Protein AF-A0A821JBT9-F1 (afdb_monomer_lite)

Organism: NCBI:txid392032

pLDDT: mean 71.45, std 16.16, range [34.38, 94.56]

Radius of gyration: 14.29 Å; chains: 1; bounding box: 33×38×35 Å

Secondary structure (DSSP, 8-state):
-----PPPPTT-HHHHHHHHHHHH-HHHHHHHHHHHHTS-HHHHHHHHHHHHHHTT-HHHHHHHHHHHHHHHHHH-TTTT-THHHHHHHHHHHHHHHTT-HHHHHHH-

Foldseek 3Di:
DDPPPPDDDPLPPVVVLLVVQVVPDDVRSVVLVVVVVPDDSLVNLLSSLVVCVVVVVLVVSLVSLVVQVVCCVPVVNCVPPPSQLSSLQSNLSSCVSVVNNVVSVVSD

Sequence (108 aa):
MVEYILKPAQGENYHIIHLTACEIDKSLADNIRIKVANCSPSGRAVLLARYLVELGEYRAARKYLVSLLSEARENGVLANDISLAGVYSCLGLTYARQGFHGDALRAF

InterPro domains:
  IPR011990 Tetratricopeptide-like helical domain superfamily [SSF48452] (47-108)

Structure (mmCIF, N/CA/C/O backbone):
data_AF-A0A821JBT9-F1
#
_entry.id   AF-A0A821JBT9-F1
#
loop_
_atom_site.group_PDB
_atom_site.id
_atom_site.type_symbol
_atom_site.label_atom_id
_atom_site.label_alt_id
_atom_site.label_comp_id
_atom_site.label_asym_id
_atom_site.label_entity_id
_atom_site.label_seq_id
_atom_site.pdbx_PDB_ins_code
_atom_site.Cartn_x
_atom_site.Cartn_y
_atom_site.Cartn_z
_atom_site.occupancy
_atom_site.B_iso_or_equiv
_atom_site.auth_seq_id
_atom_site.auth_comp_id
_atom_site.auth_asym_id
_atom_site.auth_atom_id
_atom_site.pdbx_PDB_model_num
ATOM 1 N N . MET A 1 1 ? 13.719 25.644 17.402 1.00 34.38 1 MET A N 1
ATOM 2 C CA . MET A 1 1 ? 14.589 25.606 16.211 1.00 34.38 1 MET A CA 1
ATOM 3 C C . MET A 1 1 ? 13.840 24.767 15.189 1.00 34.38 1 MET A C 1
ATOM 5 O O . MET A 1 1 ? 13.679 23.579 15.414 1.00 34.38 1 MET A O 1
ATOM 9 N N . VAL A 1 2 ? 13.193 25.407 14.213 1.00 36.00 2 VAL A N 1
ATOM 10 C CA . VAL A 1 2 ? 12.362 24.707 13.221 1.00 36.00 2 VAL A CA 1
ATOM 11 C C . VAL A 1 2 ? 13.327 24.103 12.211 1.00 36.00 2 VAL A C 1
ATOM 13 O O . VAL A 1 2 ? 13.976 24.847 11.478 1.00 36.00 2 VAL A O 1
ATOM 16 N N . GLU A 1 3 ? 13.502 22.782 12.244 1.00 39.53 3 GLU A N 1
ATOM 17 C CA . GLU A 1 3 ? 14.279 22.079 11.226 1.00 39.53 3 GLU A CA 1
ATOM 18 C C . GLU A 1 3 ? 13.630 22.348 9.868 1.00 39.53 3 GLU A C 1
ATOM 20 O O . GLU A 1 3 ? 12.467 22.014 9.636 1.00 39.53 3 GLU A O 1
ATOM 25 N N . TYR A 1 4 ? 14.375 23.008 8.983 1.00 38.12 4 TYR A N 1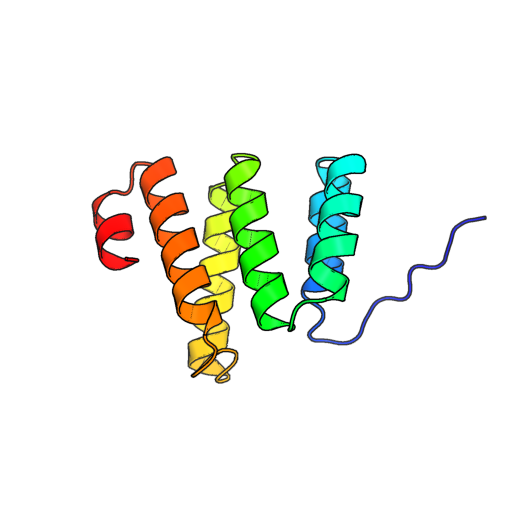
ATOM 26 C CA . TYR A 1 4 ? 14.004 23.145 7.585 1.00 38.12 4 TYR A CA 1
ATOM 27 C C . TYR A 1 4 ? 14.028 21.750 6.969 1.00 38.12 4 TYR A C 1
ATOM 29 O O . TYR A 1 4 ? 15.080 21.243 6.578 1.00 38.12 4 TYR A O 1
ATOM 37 N N . ILE A 1 5 ? 12.862 21.111 6.912 1.00 43.94 5 ILE A N 1
ATOM 38 C CA . ILE A 1 5 ? 12.699 19.857 6.191 1.00 43.94 5 ILE A CA 1
ATOM 39 C C . ILE A 1 5 ? 12.805 20.205 4.707 1.00 43.94 5 ILE A C 1
ATOM 41 O O . ILE A 1 5 ? 11.880 20.753 4.106 1.00 43.94 5 ILE A O 1
ATOM 45 N N . LEU A 1 6 ? 13.987 19.957 4.145 1.00 42.78 6 LEU A N 1
ATOM 46 C CA . LEU A 1 6 ? 14.261 20.088 2.721 1.00 42.78 6 LEU A CA 1
ATOM 47 C C . LEU A 1 6 ? 13.206 19.293 1.944 1.00 42.78 6 LEU A C 1
ATOM 49 O O . LEU A 1 6 ? 13.040 18.093 2.166 1.00 42.78 6 LEU A O 1
ATOM 53 N N . LYS A 1 7 ? 12.485 19.970 1.040 1.00 44.06 7 LYS A N 1
ATOM 54 C CA . LYS A 1 7 ? 11.609 19.299 0.074 1.00 44.06 7 LYS A CA 1
ATOM 55 C C . LYS A 1 7 ? 12.468 18.350 -0.767 1.00 44.06 7 LYS A C 1
ATOM 57 O O . LYS A 1 7 ? 13.417 18.832 -1.390 1.00 44.06 7 LYS A O 1
ATOM 62 N N . PRO A 1 8 ? 12.156 17.049 -0.809 1.00 44.53 8 PRO A N 1
ATOM 63 C CA . PRO A 1 8 ? 12.972 16.121 -1.562 1.00 44.53 8 PRO A CA 1
ATOM 64 C C . PRO A 1 8 ? 12.659 16.130 -3.059 1.00 44.53 8 PRO A C 1
ATOM 66 O O . PRO A 1 8 ? 11.611 16.611 -3.499 1.00 44.53 8 PRO A O 1
ATOM 69 N N . ALA A 1 9 ? 13.599 15.591 -3.836 1.00 47.06 9 ALA A N 1
ATOM 70 C CA . ALA A 1 9 ? 13.530 15.509 -5.289 1.00 47.06 9 ALA A CA 1
ATOM 71 C C . ALA A 1 9 ? 12.369 14.616 -5.777 1.00 47.06 9 ALA A C 1
ATOM 73 O O . ALA A 1 9 ? 11.888 13.727 -5.068 1.00 47.06 9 ALA A O 1
ATOM 74 N N . GLN A 1 10 ? 11.909 14.865 -7.009 1.00 38.78 10 GLN A N 1
ATOM 75 C CA . GLN A 1 10 ? 10.817 14.118 -7.644 1.00 38.78 10 GLN A CA 1
ATOM 76 C C . GLN A 1 10 ? 11.108 12.605 -7.639 1.00 38.78 10 GLN A C 1
ATOM 78 O O . GLN A 1 10 ? 12.119 12.166 -8.179 1.00 38.78 10 GLN A O 1
ATOM 83 N N . GLY A 1 11 ? 10.219 11.825 -7.009 1.00 47.22 11 GLY A N 1
ATOM 84 C CA . GLY A 1 11 ? 10.339 10.367 -6.839 1.00 47.22 11 GLY A CA 1
ATOM 85 C C . GLY A 1 11 ? 10.342 9.887 -5.381 1.00 47.22 11 GLY A C 1
ATOM 86 O O . GLY A 1 11 ? 10.210 8.691 -5.117 1.00 47.22 11 GLY A O 1
ATOM 87 N N . GLU A 1 12 ? 10.438 10.792 -4.404 1.00 47.41 12 GLU A N 1
ATOM 88 C CA . GLU A 1 12 ? 10.457 10.422 -2.987 1.00 47.41 12 GLU A CA 1
ATOM 89 C C . GLU A 1 12 ? 9.059 10.196 -2.394 1.00 47.41 12 GLU A C 1
ATOM 91 O O . GLU A 1 12 ? 8.555 10.968 -1.575 1.00 47.41 12 GLU A O 1
ATOM 96 N N . ASN A 1 13 ? 8.472 9.044 -2.731 1.00 54.19 13 ASN A N 1
ATOM 97 C CA . ASN A 1 13 ? 7.305 8.490 -2.036 1.00 54.19 13 ASN A CA 1
ATOM 98 C C . ASN A 1 13 ? 7.506 8.466 -0.508 1.00 54.19 13 ASN A C 1
ATOM 100 O O . ASN A 1 13 ? 6.558 8.661 0.240 1.00 54.19 13 ASN A O 1
ATOM 104 N N . TYR A 1 14 ? 8.744 8.307 -0.027 1.00 51.78 14 TYR A N 1
ATOM 105 C CA . TYR A 1 14 ? 9.078 8.266 1.400 1.00 51.78 14 TYR A CA 1
ATOM 106 C C . TYR A 1 14 ? 8.692 9.526 2.186 1.00 51.78 14 TYR A C 1
ATOM 108 O O . TYR A 1 14 ? 8.244 9.417 3.325 1.00 51.78 14 TYR A O 1
ATOM 116 N N . HIS A 1 15 ? 8.847 10.713 1.603 1.00 55.19 15 HIS A N 1
ATOM 117 C CA . HIS A 1 15 ? 8.512 11.942 2.315 1.00 55.19 15 HIS A CA 1
ATOM 118 C C . HIS A 1 15 ? 6.999 12.074 2.501 1.00 55.19 15 HIS A C 1
ATOM 120 O O . HIS A 1 15 ? 6.540 12.395 3.592 1.00 55.19 15 HIS A O 1
ATOM 126 N N . ILE A 1 16 ? 6.229 11.719 1.470 1.00 57.72 16 ILE A N 1
ATOM 127 C CA . ILE A 1 16 ? 4.764 11.665 1.537 1.00 57.72 16 ILE A CA 1
ATOM 128 C C . ILE A 1 16 ? 4.330 10.598 2.548 1.00 57.72 16 ILE A C 1
ATOM 130 O O . ILE A 1 16 ? 3.517 10.883 3.417 1.00 57.72 16 ILE A O 1
ATOM 134 N N . ILE A 1 17 ? 4.946 9.411 2.509 1.00 57.78 17 ILE A N 1
ATOM 135 C CA . ILE A 1 17 ? 4.732 8.319 3.474 1.00 57.78 17 ILE A CA 1
ATOM 136 C C . ILE A 1 17 ? 4.939 8.793 4.914 1.00 57.78 17 ILE A C 1
ATOM 138 O O . ILE A 1 17 ? 4.099 8.549 5.777 1.00 57.78 17 ILE A O 1
ATOM 142 N N . HIS A 1 18 ? 6.060 9.467 5.174 1.00 53.94 18 HIS A N 1
ATOM 143 C CA . HIS A 1 18 ? 6.414 9.953 6.500 1.00 53.94 18 HIS A CA 1
ATOM 144 C C . HIS A 1 18 ? 5.470 11.064 6.971 1.00 53.94 18 HIS A C 1
ATOM 146 O O . HIS A 1 18 ? 5.055 11.045 8.124 1.00 53.94 18 HIS A O 1
ATOM 152 N N . LEU A 1 19 ? 5.093 11.997 6.091 1.00 58.09 19 LEU A N 1
ATOM 153 C CA . LEU A 1 19 ? 4.139 13.059 6.415 1.00 58.09 19 LEU A CA 1
ATOM 154 C C . LEU A 1 19 ? 2.744 12.497 6.715 1.00 58.09 19 LEU A C 1
ATOM 156 O O . LEU A 1 19 ? 2.182 12.831 7.752 1.00 58.09 19 LEU A O 1
ATOM 160 N N . THR A 1 20 ? 2.228 11.588 5.883 1.00 58.94 20 THR A N 1
ATOM 161 C CA . THR A 1 20 ? 0.927 10.938 6.114 1.00 58.94 20 THR A CA 1
ATOM 162 C C . THR A 1 20 ? 0.930 10.101 7.394 1.00 58.94 20 THR A C 1
ATOM 164 O O . THR A 1 20 ? -0.046 10.115 8.132 1.00 58.94 20 THR A O 1
ATOM 167 N N . ALA A 1 21 ? 2.027 9.406 7.714 1.00 57.38 21 ALA A N 1
ATOM 168 C CA . ALA A 1 21 ? 2.144 8.690 8.984 1.00 57.38 21 ALA A CA 1
ATOM 169 C C . ALA A 1 21 ? 2.215 9.645 10.188 1.00 57.38 21 ALA A C 1
ATOM 171 O O . ALA A 1 21 ? 1.567 9.399 11.200 1.00 57.38 21 ALA A O 1
ATOM 172 N N . CYS A 1 22 ? 2.952 10.756 10.074 1.00 56.06 22 CYS A N 1
ATOM 173 C CA . CYS A 1 22 ? 3.046 11.787 11.113 1.00 56.06 22 CYS A CA 1
ATOM 174 C C . CYS A 1 22 ? 1.706 12.478 11.404 1.00 56.06 22 CYS A C 1
ATOM 176 O O . CYS A 1 22 ? 1.480 12.881 12.544 1.00 56.06 22 CYS A O 1
ATOM 178 N N . GLU A 1 23 ? 0.834 12.620 10.403 1.00 59.03 23 GLU A N 1
ATOM 179 C CA . GLU A 1 23 ? -0.530 13.141 10.577 1.00 59.03 23 GLU A CA 1
ATOM 180 C C . GLU A 1 23 ? -1.433 12.185 11.373 1.00 59.03 23 GLU A C 1
ATOM 182 O O . GLU A 1 23 ? -2.410 12.635 11.970 1.00 59.03 23 GLU A O 1
ATOM 187 N N . ILE A 1 24 ? -1.098 10.890 11.415 1.00 56.97 24 ILE A N 1
ATOM 188 C CA . ILE A 1 24 ? -1.913 9.848 12.049 1.00 56.97 24 ILE A CA 1
ATOM 189 C C . ILE A 1 24 ? -1.363 9.470 13.436 1.00 56.97 24 ILE A C 1
ATOM 191 O O . ILE A 1 24 ? -2.123 9.467 14.402 1.00 56.97 24 ILE A O 1
ATOM 195 N N . ASP A 1 25 ? -0.057 9.186 13.570 1.00 61.97 25 ASP A N 1
ATOM 196 C CA . ASP A 1 25 ? 0.607 8.869 14.849 1.00 61.97 25 ASP A CA 1
ATOM 197 C C . ASP A 1 25 ? 2.147 9.019 14.753 1.00 61.97 25 ASP A C 1
ATOM 199 O O . ASP A 1 25 ? 2.813 8.407 13.914 1.00 61.97 25 ASP A O 1
ATOM 203 N N . LYS A 1 26 ? 2.748 9.800 15.664 1.00 60.25 26 LYS A N 1
ATOM 204 C CA . LYS A 1 26 ? 4.204 10.047 15.732 1.00 60.25 26 LYS A CA 1
ATOM 205 C C . LYS A 1 26 ? 5.051 8.811 16.056 1.00 60.25 26 LYS A C 1
ATOM 207 O O . LYS A 1 26 ? 6.069 8.599 15.405 1.00 60.25 26 LYS A O 1
ATOM 212 N N . SER A 1 27 ? 4.646 7.997 17.034 1.00 63.31 27 SER A N 1
ATOM 213 C CA . SER A 1 27 ? 5.358 6.755 17.411 1.00 63.31 27 SER A CA 1
ATOM 214 C C . SER A 1 27 ? 5.429 5.788 16.228 1.00 63.31 27 SER A C 1
ATOM 216 O O . SER A 1 27 ? 6.368 5.014 16.014 1.00 63.31 27 SER A O 1
ATOM 218 N N . LEU A 1 28 ? 4.394 5.866 15.415 1.00 58.44 28 LEU A N 1
ATOM 219 C CA . LEU A 1 28 ? 4.170 5.007 14.288 1.00 58.44 28 LEU A CA 1
ATOM 220 C C . LEU A 1 28 ? 4.932 5.486 13.045 1.00 58.44 28 LEU A C 1
ATOM 222 O O . LEU A 1 28 ? 5.543 4.673 12.346 1.00 58.44 28 LEU A O 1
ATOM 226 N N . ALA A 1 29 ? 5.019 6.802 12.843 1.00 58.62 29 ALA A N 1
ATOM 227 C CA . ALA A 1 29 ? 5.893 7.414 11.850 1.00 58.62 29 ALA A CA 1
ATOM 228 C C . ALA A 1 29 ? 7.374 7.064 12.076 1.00 58.62 29 ALA A C 1
ATOM 230 O O . ALA A 1 29 ? 8.076 6.769 11.106 1.00 58.62 29 ALA A O 1
ATOM 231 N N . ASP A 1 30 ? 7.836 7.024 13.329 1.00 61.91 30 ASP A N 1
ATOM 232 C CA . ASP A 1 30 ? 9.216 6.657 13.676 1.00 61.91 30 ASP A CA 1
ATOM 233 C C . ASP A 1 30 ? 9.521 5.177 13.384 1.00 61.91 30 ASP A C 1
ATOM 235 O O . ASP A 1 30 ? 10.562 4.853 12.802 1.00 61.91 30 ASP A O 1
ATOM 239 N N . ASN A 1 31 ? 8.580 4.272 13.673 1.00 63.88 31 ASN A N 1
ATOM 240 C CA . ASN A 1 31 ? 8.700 2.849 13.326 1.00 63.88 31 ASN A CA 1
ATOM 241 C C . ASN A 1 31 ? 8.796 2.615 11.809 1.00 63.88 31 ASN A C 1
ATOM 243 O O . ASN A 1 31 ? 9.588 1.786 11.344 1.00 63.88 31 ASN A O 1
ATOM 247 N N . ILE A 1 32 ? 8.013 3.357 11.024 1.00 61.62 32 ILE A N 1
ATOM 248 C CA . ILE A 1 32 ? 8.087 3.321 9.558 1.00 61.62 32 ILE A CA 1
ATOM 249 C C . ILE A 1 32 ? 9.424 3.878 9.087 1.00 61.62 32 ILE A C 1
ATOM 251 O O . ILE A 1 32 ? 10.053 3.276 8.222 1.00 61.62 32 ILE A O 1
ATOM 255 N N . ARG A 1 33 ? 9.894 4.976 9.683 1.00 59.25 33 ARG A N 1
ATOM 256 C CA . ARG A 1 33 ? 11.178 5.611 9.360 1.00 59.25 33 ARG A CA 1
ATOM 257 C C . ARG A 1 33 ? 12.340 4.623 9.443 1.00 59.25 33 ARG A C 1
ATOM 259 O O . ARG A 1 33 ? 13.120 4.505 8.499 1.00 59.25 33 ARG A O 1
ATOM 266 N N . ILE A 1 34 ? 12.396 3.862 10.538 1.00 62.34 34 ILE A N 1
ATOM 267 C CA . ILE A 1 34 ? 13.430 2.848 10.787 1.00 62.34 34 ILE A CA 1
ATOM 268 C C . ILE A 1 34 ? 13.347 1.710 9.759 1.00 62.34 34 ILE A C 1
ATOM 270 O O . ILE A 1 34 ? 14.367 1.307 9.201 1.00 62.34 34 ILE A O 1
ATOM 274 N N . LYS A 1 35 ? 12.141 1.206 9.460 1.00 60.69 35 LYS A N 1
ATOM 275 C CA . LYS A 1 35 ? 11.955 0.126 8.471 1.00 60.69 35 LYS A CA 1
ATOM 276 C C . LYS A 1 35 ? 12.256 0.579 7.041 1.00 60.69 35 LYS A C 1
ATOM 278 O O . LYS A 1 35 ? 12.833 -0.175 6.264 1.00 60.69 35 LYS A O 1
ATOM 283 N N . VAL A 1 36 ? 11.904 1.815 6.700 1.00 58.56 36 VAL A N 1
ATOM 284 C CA . VAL A 1 36 ? 12.087 2.399 5.367 1.00 58.56 36 VAL A CA 1
ATOM 285 C C . VAL A 1 36 ? 13.563 2.651 5.046 1.00 58.56 36 VAL A C 1
ATOM 287 O O . VAL A 1 36 ? 13.974 2.426 3.902 1.00 58.56 36 VAL A O 1
ATOM 290 N N . ALA A 1 37 ? 14.371 3.055 6.030 1.00 56.94 37 ALA A N 1
ATOM 291 C CA . ALA A 1 37 ? 15.801 3.311 5.838 1.00 56.94 37 ALA A CA 1
ATOM 292 C C . ALA A 1 37 ? 16.545 2.123 5.193 1.00 56.94 37 ALA A C 1
ATOM 294 O O . ALA A 1 37 ? 17.461 2.336 4.403 1.00 56.94 37 ALA A O 1
ATOM 295 N N . ASN A 1 38 ? 16.077 0.893 5.437 1.00 60.47 38 ASN A N 1
ATOM 296 C CA . ASN A 1 38 ? 16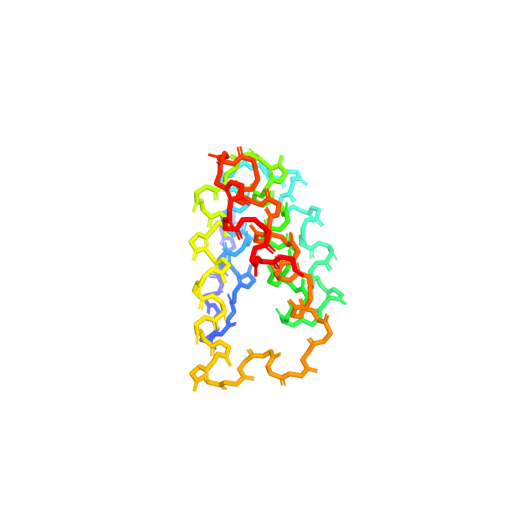.696 -0.345 4.959 1.00 60.47 38 ASN A CA 1
ATOM 297 C C . ASN A 1 38 ? 16.003 -0.978 3.736 1.00 60.47 38 ASN A C 1
ATOM 299 O O . ASN A 1 38 ? 16.417 -2.046 3.287 1.00 60.47 38 ASN A O 1
ATOM 303 N N . CYS A 1 39 ? 14.951 -0.360 3.190 1.00 60.25 39 CYS A N 1
ATOM 304 C CA . CYS A 1 39 ? 14.218 -0.897 2.040 1.00 60.25 39 CYS A CA 1
ATOM 305 C C . CYS A 1 39 ? 14.542 -0.155 0.741 1.00 60.25 39 CYS A C 1
ATOM 307 O O . CYS A 1 39 ? 14.746 1.062 0.739 1.00 60.25 39 CYS A O 1
ATOM 309 N N . SER A 1 40 ? 14.492 -0.887 -0.376 1.00 66.12 40 SER A N 1
ATOM 310 C CA . SER A 1 40 ? 14.432 -0.307 -1.719 1.00 66.12 40 SER A CA 1
ATOM 311 C C . SER A 1 40 ? 13.227 0.640 -1.849 1.00 66.12 40 SER A C 1
ATOM 313 O O . SER A 1 40 ? 12.240 0.475 -1.124 1.00 66.12 40 SER A O 1
ATOM 315 N N . PRO A 1 41 ? 13.242 1.611 -2.783 1.00 62.50 41 PRO A N 1
ATOM 316 C CA . PRO A 1 41 ? 12.095 2.491 -3.046 1.00 62.50 41 PRO A CA 1
ATOM 317 C C . PRO A 1 41 ? 10.767 1.735 -3.211 1.00 62.50 41 PRO A C 1
ATOM 319 O O . PRO A 1 41 ? 9.723 2.171 -2.731 1.00 62.50 41 PRO A O 1
ATOM 322 N N . SER A 1 42 ? 10.843 0.553 -3.812 1.00 64.69 42 SER A N 1
ATOM 323 C CA . SER A 1 42 ? 9.756 -0.392 -4.017 1.00 64.69 42 SER A CA 1
ATOM 324 C C . SER A 1 42 ? 9.275 -1.086 -2.734 1.00 64.69 42 SER A C 1
ATOM 326 O O . SER A 1 42 ? 8.076 -1.122 -2.453 1.00 64.69 42 SER A O 1
ATOM 328 N N . GLY A 1 43 ? 10.194 -1.537 -1.875 1.00 69.62 43 GLY A N 1
ATOM 329 C CA . GLY A 1 43 ? 9.864 -2.069 -0.549 1.00 69.62 43 GLY A CA 1
ATOM 330 C C . GLY A 1 43 ? 9.218 -1.025 0.370 1.00 69.62 43 GLY A C 1
ATOM 331 O O . GLY A 1 43 ? 8.316 -1.348 1.145 1.00 69.62 43 GLY A O 1
ATOM 332 N N . ARG A 1 44 ? 9.606 0.250 0.237 1.00 72.44 44 ARG A N 1
ATOM 333 C CA . ARG A 1 44 ? 8.998 1.371 0.979 1.00 72.44 44 ARG A CA 1
ATOM 334 C C . ARG A 1 44 ? 7.531 1.583 0.602 1.00 72.44 44 ARG A C 1
ATOM 336 O O . ARG A 1 44 ? 6.717 1.863 1.478 1.00 72.44 44 ARG A O 1
ATOM 343 N N . ALA A 1 45 ? 7.191 1.405 -0.674 1.00 69.50 45 ALA A N 1
ATOM 344 C CA . ALA A 1 45 ? 5.824 1.542 -1.165 1.00 69.50 45 ALA A CA 1
ATOM 345 C C . ALA A 1 45 ? 4.892 0.455 -0.597 1.00 69.50 45 ALA A C 1
ATOM 347 O O . ALA A 1 45 ? 3.797 0.753 -0.118 1.00 69.50 45 ALA A O 1
ATOM 348 N N . VAL A 1 46 ? 5.353 -0.800 -0.551 1.00 75.62 46 VAL A N 1
ATOM 349 C CA . VAL A 1 46 ? 4.599 -1.902 0.078 1.00 75.62 46 VAL A CA 1
ATOM 350 C C . VAL A 1 46 ? 4.409 -1.663 1.575 1.00 75.62 46 VAL A C 1
ATOM 352 O O . VAL A 1 46 ? 3.317 -1.886 2.099 1.00 75.62 46 VAL A O 1
ATOM 355 N N . LEU A 1 47 ? 5.445 -1.176 2.264 1.00 78.12 47 LEU A N 1
ATOM 356 C CA . LEU A 1 47 ? 5.365 -0.868 3.691 1.00 78.12 47 LEU A CA 1
ATOM 357 C C . LEU A 1 47 ? 4.323 0.211 3.991 1.00 78.12 47 LEU A C 1
ATOM 359 O O . LEU A 1 47 ? 3.533 0.015 4.910 1.00 78.12 47 LEU A O 1
ATOM 363 N N . LEU A 1 48 ? 4.261 1.294 3.205 1.00 77.19 48 LEU A N 1
ATOM 364 C CA . LEU A 1 48 ? 3.205 2.302 3.362 1.00 77.19 48 LEU A CA 1
ATOM 365 C C . LEU A 1 48 ? 1.819 1.700 3.159 1.00 77.19 48 LEU A C 1
ATOM 367 O O . LEU A 1 48 ? 0.916 1.956 3.950 1.00 77.19 48 LEU A O 1
ATOM 371 N N . ALA A 1 49 ? 1.629 0.933 2.089 1.00 78.50 49 ALA A N 1
ATOM 372 C CA . ALA A 1 49 ? 0.319 0.380 1.784 1.00 78.50 49 ALA A CA 1
ATOM 373 C C . ALA A 1 49 ? -0.169 -0.553 2.897 1.00 78.50 49 ALA A C 1
ATOM 375 O O . ALA A 1 49 ? -1.299 -0.425 3.364 1.00 78.50 49 ALA A O 1
ATOM 376 N N . ARG A 1 50 ? 0.705 -1.449 3.367 1.00 80.69 50 ARG A N 1
ATOM 377 C CA . ARG A 1 50 ? 0.428 -2.345 4.495 1.00 80.69 50 ARG A CA 1
ATOM 378 C C . ARG A 1 50 ? 0.093 -1.565 5.757 1.00 80.69 50 ARG A C 1
ATOM 380 O O . ARG A 1 50 ? -0.818 -1.925 6.490 1.00 80.69 50 ARG A O 1
ATOM 387 N N . TYR A 1 51 ? 0.807 -0.475 5.966 1.00 76.19 51 TYR A N 1
ATOM 388 C CA . TYR A 1 51 ? 0.616 0.389 7.105 1.00 76.19 51 TYR A CA 1
ATOM 389 C C . TYR A 1 51 ? -0.732 1.136 7.080 1.00 76.19 51 TYR A C 1
ATOM 391 O O . TYR A 1 51 ? -1.464 1.111 8.066 1.00 76.19 51 TYR A O 1
ATOM 399 N N . LEU A 1 52 ? -1.125 1.709 5.938 1.00 76.88 52 LEU A N 1
ATOM 400 C CA . LEU A 1 52 ? -2.458 2.300 5.755 1.00 76.88 52 LEU A CA 1
ATOM 401 C C . LEU A 1 52 ? -3.569 1.264 5.990 1.00 76.88 52 LEU A C 1
ATOM 403 O O . LEU A 1 52 ? -4.612 1.586 6.551 1.00 76.88 52 LEU A O 1
ATOM 407 N N . VAL A 1 53 ? -3.343 0.006 5.601 1.00 79.19 53 VAL A N 1
ATOM 408 C CA . VAL A 1 53 ? -4.268 -1.099 5.897 1.00 79.19 53 VAL A CA 1
ATOM 409 C C . VAL A 1 53 ? -4.330 -1.403 7.396 1.00 79.19 53 VAL A C 1
ATOM 411 O O . VAL A 1 53 ? -5.427 -1.582 7.919 1.00 79.19 53 VAL A O 1
ATOM 414 N N . GLU A 1 54 ? -3.194 -1.450 8.096 1.00 77.56 54 GLU A N 1
ATOM 415 C CA . GLU A 1 54 ? -3.136 -1.686 9.550 1.00 77.56 54 GLU A CA 1
ATOM 416 C C . GLU A 1 54 ? -3.844 -0.578 10.351 1.00 77.56 54 GLU A C 1
ATOM 418 O O . GLU A 1 54 ? -4.479 -0.867 11.363 1.00 77.56 54 GLU A O 1
ATOM 423 N N . LEU A 1 55 ? -3.823 0.662 9.856 1.00 75.69 55 LEU A N 1
ATOM 424 C CA . LEU A 1 55 ? -4.562 1.798 10.420 1.00 75.69 55 LEU A CA 1
ATOM 425 C C . LEU A 1 55 ? -6.073 1.788 10.134 1.00 75.69 55 LEU A C 1
ATOM 427 O O . LEU A 1 55 ? -6.805 2.618 10.665 1.00 75.69 55 LEU A O 1
ATOM 431 N N . GLY A 1 56 ? -6.555 0.892 9.272 1.00 78.50 56 GLY A N 1
ATOM 432 C CA . GLY A 1 56 ? -7.944 0.906 8.810 1.00 78.50 56 GLY A CA 1
ATOM 433 C C . GLY A 1 56 ? -8.239 1.945 7.720 1.00 78.50 56 GLY A C 1
ATOM 434 O O . GLY A 1 56 ? -9.381 2.061 7.273 1.00 78.50 56 GLY A O 1
ATOM 435 N N . GLU A 1 57 ? -7.219 2.643 7.218 1.00 82.00 57 GLU A N 1
ATOM 436 C CA . GLU A 1 57 ? -7.302 3.653 6.157 1.00 82.00 57 GLU A CA 1
ATOM 437 C C . GLU A 1 57 ? -7.396 3.013 4.761 1.00 82.00 57 GLU A C 1
ATOM 439 O O . GLU A 1 57 ? -6.655 3.319 3.820 1.00 82.00 57 GLU A O 1
ATOM 444 N N . TYR A 1 58 ? -8.346 2.093 4.592 1.00 85.44 58 TYR A N 1
ATOM 445 C CA . TYR A 1 5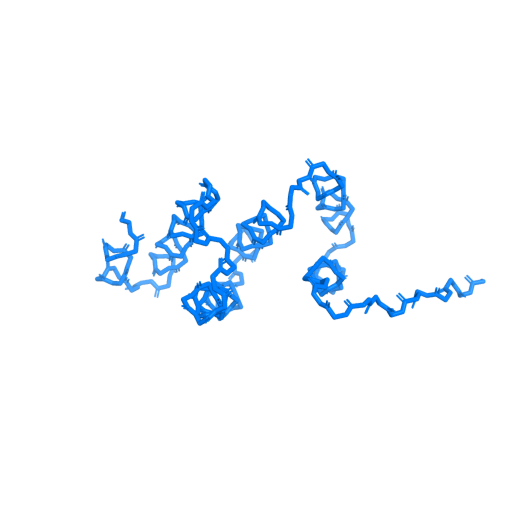8 ? -8.448 1.245 3.404 1.00 85.44 58 TYR A CA 1
ATOM 446 C C . TYR A 1 58 ? -8.686 2.042 2.113 1.00 85.44 58 TYR A C 1
ATOM 448 O O . TYR A 1 58 ? -8.266 1.639 1.027 1.00 85.44 58 TYR A O 1
ATOM 456 N N . ARG A 1 59 ? -9.373 3.190 2.188 1.00 83.62 59 ARG A N 1
ATOM 457 C CA . ARG A 1 59 ? -9.624 4.035 1.007 1.00 83.62 59 ARG A CA 1
ATOM 458 C C . ARG A 1 59 ? -8.338 4.707 0.525 1.00 83.62 59 ARG A C 1
ATOM 460 O O . ARG A 1 59 ? -8.107 4.748 -0.686 1.00 83.62 59 ARG A O 1
ATOM 467 N N . ALA A 1 60 ? -7.514 5.191 1.453 1.00 80.75 60 ALA A N 1
ATOM 468 C CA . ALA A 1 60 ? -6.207 5.760 1.152 1.00 80.75 60 ALA A CA 1
ATOM 469 C C . ALA A 1 60 ? -5.248 4.677 0.640 1.00 80.75 60 ALA A C 1
ATOM 471 O O . ALA A 1 60 ? -4.649 4.859 -0.420 1.00 80.75 60 ALA A O 1
ATOM 472 N N . ALA A 1 61 ? -5.201 3.521 1.315 1.00 86.00 61 ALA A N 1
ATOM 473 C CA . ALA A 1 61 ? -4.402 2.366 0.902 1.00 86.00 61 ALA A CA 1
ATOM 474 C C . ALA A 1 61 ? -4.705 1.957 -0.544 1.00 86.00 61 ALA A C 1
ATOM 476 O O . ALA A 1 61 ? -3.800 1.859 -1.371 1.00 86.00 61 ALA A O 1
ATOM 477 N N . ARG A 1 62 ? -5.992 1.801 -0.883 1.00 89.56 62 ARG A N 1
ATOM 478 C CA . ARG A 1 62 ? -6.420 1.435 -2.238 1.00 89.56 62 ARG A CA 1
ATOM 479 C C . ARG A 1 62 ? -6.011 2.480 -3.270 1.00 89.56 62 ARG A C 1
ATOM 481 O O . ARG A 1 62 ? -5.477 2.120 -4.313 1.00 89.56 62 ARG A O 1
ATOM 488 N N . LYS A 1 63 ? -6.272 3.765 -2.998 1.00 85.69 63 LYS A N 1
ATOM 489 C CA . LYS A 1 63 ? -5.927 4.857 -3.922 1.00 85.69 63 LYS A CA 1
ATOM 490 C C . LYS A 1 63 ? -4.425 4.868 -4.211 1.00 85.69 63 LYS A C 1
ATOM 492 O O . LYS A 1 63 ? -4.034 4.969 -5.370 1.00 85.69 63 LYS A O 1
ATOM 497 N N . TYR A 1 64 ? -3.614 4.723 -3.168 1.00 83.75 64 TYR A N 1
ATOM 498 C CA . TYR A 1 64 ? -2.164 4.665 -3.280 1.00 83.75 64 TYR A CA 1
ATOM 499 C C . TYR A 1 64 ? -1.696 3.459 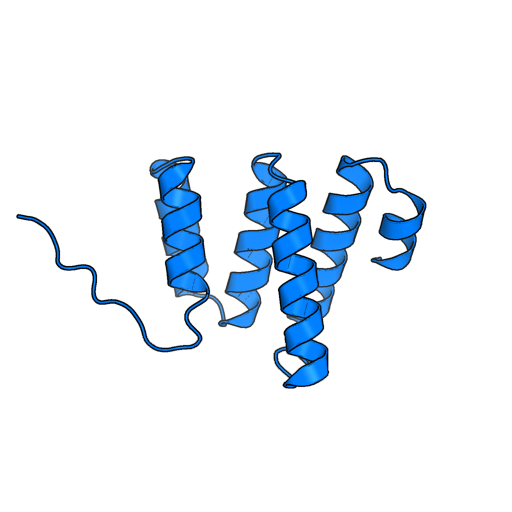-4.107 1.00 83.75 64 TYR A C 1
ATOM 501 O O . TYR A 1 64 ? -0.978 3.629 -5.089 1.00 83.75 64 TYR A O 1
ATOM 509 N N . LEU A 1 65 ? -2.164 2.255 -3.765 1.00 85.75 65 LEU A N 1
ATOM 510 C CA . LEU A 1 65 ? -1.802 1.010 -4.451 1.00 85.75 65 LEU A CA 1
ATOM 511 C C . LEU A 1 65 ? -2.176 1.020 -5.941 1.00 85.75 65 LEU A C 1
ATOM 513 O O . LEU A 1 65 ? -1.391 0.576 -6.773 1.00 85.75 65 LEU A O 1
ATOM 517 N N . VAL A 1 66 ? -3.350 1.550 -6.298 1.00 87.69 66 VAL A N 1
ATOM 518 C CA . VAL A 1 66 ? -3.785 1.663 -7.702 1.00 87.69 66 VAL A CA 1
ATOM 519 C C . VAL A 1 66 ? -2.930 2.670 -8.476 1.00 87.69 66 VAL A C 1
ATOM 521 O O . VAL A 1 66 ? -2.567 2.396 -9.621 1.00 87.69 66 VAL A O 1
ATOM 524 N N . SER A 1 67 ? -2.576 3.803 -7.859 1.00 83.56 67 SER A N 1
ATOM 525 C CA . SER A 1 67 ? -1.660 4.783 -8.462 1.00 83.56 67 SER A CA 1
ATOM 526 C C . SER A 1 67 ? -0.297 4.153 -8.733 1.00 83.56 67 SER A C 1
ATOM 528 O O . SER A 1 67 ? 0.202 4.221 -9.851 1.00 83.56 67 SER A O 1
ATOM 530 N N . LEU A 1 68 ? 0.248 3.447 -7.740 1.00 81.19 68 LEU A N 1
ATOM 531 C CA . LEU A 1 68 ? 1.534 2.764 -7.839 1.00 81.19 68 LEU A CA 1
ATOM 532 C C . LEU A 1 68 ? 1.546 1.714 -8.960 1.00 81.19 68 LEU A C 1
ATOM 534 O O . LEU A 1 68 ? 2.491 1.653 -9.738 1.00 81.19 68 LEU A O 1
ATOM 538 N N . LEU A 1 69 ? 0.487 0.906 -9.077 1.00 83.31 69 LEU A N 1
ATOM 539 C CA . LEU A 1 69 ? 0.356 -0.081 -10.156 1.00 83.31 69 LEU A CA 1
ATOM 540 C C . LEU A 1 69 ? 0.175 0.563 -11.539 1.00 83.31 69 LEU A C 1
ATOM 542 O O . LEU A 1 69 ? 0.572 -0.029 -12.541 1.00 83.31 69 LEU A O 1
ATOM 546 N N . SER A 1 70 ? -0.425 1.752 -11.608 1.00 83.31 70 SER A N 1
ATOM 547 C CA . SER A 1 70 ? -0.562 2.500 -12.865 1.00 83.31 70 SER A CA 1
ATOM 548 C C . SER A 1 70 ? 0.793 3.050 -13.307 1.00 83.31 70 SER A C 1
ATOM 550 O O . SER A 1 70 ? 1.226 2.772 -14.423 1.00 83.31 70 SER A O 1
ATOM 552 N N . GLU A 1 71 ? 1.530 3.689 -12.394 1.00 77.75 71 GLU A N 1
ATOM 553 C CA . GLU A 1 71 ? 2.912 4.129 -12.630 1.00 77.75 71 GLU A CA 1
ATOM 554 C C . GLU A 1 71 ? 3.826 2.960 -13.015 1.00 77.75 71 GLU A C 1
ATOM 556 O O . GLU A 1 71 ? 4.702 3.108 -13.869 1.00 77.75 71 GLU A O 1
ATOM 561 N N . ALA A 1 72 ? 3.593 1.781 -12.434 1.00 76.56 72 ALA A N 1
ATOM 562 C CA . ALA A 1 72 ? 4.344 0.581 -12.760 1.00 76.56 72 ALA A CA 1
ATOM 563 C C . ALA A 1 72 ? 4.158 0.107 -14.197 1.00 76.56 72 ALA A C 1
ATOM 565 O O . ALA A 1 72 ? 5.112 -0.328 -14.843 1.00 76.56 72 ALA A O 1
ATOM 566 N N . ARG A 1 73 ? 2.929 0.205 -14.707 1.00 80.19 73 ARG A N 1
ATOM 567 C CA . ARG A 1 73 ? 2.596 -0.160 -16.086 1.00 80.19 73 ARG A CA 1
ATOM 568 C C . ARG A 1 73 ? 3.088 0.874 -17.086 1.00 80.19 73 ARG A C 1
ATOM 570 O O . ARG A 1 73 ? 3.566 0.493 -18.147 1.00 80.19 73 ARG A O 1
ATOM 577 N N . GLU A 1 74 ? 2.953 2.153 -16.756 1.00 78.50 74 GLU A N 1
ATOM 578 C CA . GLU A 1 74 ? 3.277 3.255 -17.665 1.00 78.50 74 GLU A CA 1
ATOM 579 C C . GLU A 1 74 ? 4.784 3.509 -17.758 1.00 78.50 74 GLU A C 1
ATOM 581 O O . GLU A 1 74 ? 5.314 3.672 -18.853 1.00 78.50 74 GLU A O 1
ATOM 586 N N . ASN A 1 75 ? 5.483 3.496 -16.621 1.00 73.44 75 ASN A N 1
ATOM 587 C CA . ASN A 1 75 ? 6.889 3.897 -16.527 1.00 73.44 75 ASN A CA 1
ATOM 588 C C . ASN A 1 75 ? 7.834 2.730 -16.188 1.00 73.44 75 ASN A C 1
ATOM 590 O O . ASN A 1 75 ? 9.028 2.942 -15.990 1.00 73.44 75 ASN A O 1
ATOM 594 N N . GLY A 1 76 ? 7.316 1.501 -16.072 1.00 68.38 76 GLY A N 1
ATOM 595 C CA . GLY A 1 76 ? 8.104 0.313 -15.718 1.00 68.38 76 GLY A CA 1
ATOM 596 C C . GLY A 1 76 ? 8.585 0.282 -14.262 1.00 68.38 76 GLY A C 1
ATOM 597 O O . GLY A 1 76 ? 9.374 -0.585 -13.885 1.00 68.38 76 GLY A O 1
ATOM 598 N N . VAL A 1 77 ? 8.123 1.211 -13.423 1.00 59.84 77 VAL A N 1
ATOM 599 C CA . VAL A 1 77 ? 8.448 1.268 -11.993 1.00 59.84 77 VAL A CA 1
ATOM 600 C C . VAL A 1 77 ? 7.931 -0.022 -11.341 1.00 59.84 77 VAL A C 1
ATOM 602 O O . VAL A 1 77 ? 6.742 -0.249 -11.332 1.00 59.84 77 VAL A O 1
ATOM 605 N N . LEU A 1 78 ? 8.777 -0.899 -10.792 1.00 63.44 78 LEU A N 1
ATOM 606 C CA . LEU A 1 78 ? 8.395 -2.236 -10.262 1.00 63.44 78 LEU A CA 1
ATOM 607 C C . LEU A 1 78 ? 8.177 -3.358 -11.293 1.00 63.44 78 LEU A C 1
ATOM 609 O O . LEU A 1 78 ? 7.914 -4.491 -10.880 1.00 63.44 78 LEU A O 1
ATOM 613 N N . ALA A 1 79 ? 8.296 -3.110 -12.600 1.00 61.00 79 ALA A N 1
ATOM 614 C CA . ALA A 1 79 ? 8.255 -4.191 -13.583 1.00 61.00 79 ALA A CA 1
ATOM 615 C C . ALA A 1 79 ? 9.480 -5.097 -13.350 1.00 61.00 79 ALA A C 1
ATOM 617 O O . ALA A 1 79 ? 10.605 -4.699 -13.633 1.00 61.00 79 ALA A O 1
ATOM 618 N N . ASN A 1 80 ? 9.263 -6.294 -12.794 1.00 64.12 80 ASN A N 1
ATOM 619 C CA . ASN A 1 80 ? 10.272 -7.263 -12.317 1.00 64.12 80 ASN A CA 1
ATOM 620 C C . ASN A 1 80 ? 10.795 -7.080 -10.879 1.00 64.12 80 ASN A C 1
ATOM 622 O O . ASN A 1 80 ? 11.758 -7.747 -10.500 1.00 64.12 80 ASN A O 1
ATOM 626 N N . ASP A 1 81 ? 10.169 -6.242 -10.053 1.00 72.00 81 ASP A N 1
ATOM 627 C CA . ASP A 1 81 ? 10.517 -6.155 -8.631 1.00 72.00 81 ASP A CA 1
ATOM 628 C C . ASP A 1 81 ? 9.721 -7.182 -7.803 1.00 72.00 81 ASP A C 1
ATOM 630 O O . ASP A 1 81 ? 8.500 -7.295 -7.928 1.00 72.00 81 ASP A O 1
ATOM 634 N N . ILE A 1 82 ? 10.400 -7.916 -6.914 1.00 72.75 82 ILE A N 1
ATOM 635 C CA . ILE A 1 82 ? 9.785 -8.926 -6.034 1.00 72.75 82 ILE A CA 1
ATOM 636 C C . ILE A 1 82 ? 8.688 -8.339 -5.128 1.00 72.75 82 ILE A C 1
ATOM 638 O O . ILE A 1 82 ? 7.772 -9.041 -4.696 1.00 72.75 82 ILE A O 1
ATOM 642 N N . SER A 1 83 ? 8.746 -7.033 -4.868 1.00 78.31 83 SER A N 1
ATOM 643 C CA . SER A 1 83 ? 7.743 -6.292 -4.104 1.00 78.31 83 SER A CA 1
ATOM 644 C C . SER A 1 83 ? 6.394 -6.166 -4.817 1.00 78.31 83 SER A C 1
ATOM 646 O O . SER A 1 83 ? 5.397 -5.919 -4.138 1.00 78.31 83 SER A O 1
ATOM 648 N N . LEU A 1 84 ? 6.312 -6.404 -6.134 1.00 81.44 84 LEU A N 1
ATOM 649 C CA . LEU A 1 84 ? 5.056 -6.342 -6.891 1.00 81.44 84 LEU A CA 1
ATOM 650 C C . LEU A 1 84 ? 4.018 -7.343 -6.359 1.00 81.44 84 LEU A C 1
ATOM 652 O O . LEU A 1 84 ? 2.848 -6.998 -6.205 1.00 81.44 84 LEU A O 1
ATOM 656 N N . ALA A 1 85 ? 4.453 -8.547 -5.972 1.00 84.19 85 ALA A N 1
ATOM 657 C CA . ALA A 1 85 ? 3.590 -9.524 -5.304 1.00 84.19 85 ALA A CA 1
ATOM 658 C C . ALA A 1 85 ? 3.065 -9.000 -3.951 1.00 84.19 85 ALA A C 1
ATOM 660 O O . ALA A 1 85 ? 1.908 -9.223 -3.588 1.00 84.19 85 ALA A O 1
ATOM 661 N N . GLY A 1 86 ? 3.896 -8.248 -3.221 1.00 85.88 86 GLY A N 1
ATOM 662 C CA . GLY A 1 86 ? 3.512 -7.576 -1.978 1.00 85.88 86 GLY A CA 1
ATOM 663 C C . GLY A 1 86 ? 2.478 -6.467 -2.192 1.00 85.88 86 GLY A C 1
ATOM 664 O O . GLY A 1 86 ? 1.543 -6.349 -1.399 1.00 85.88 86 GLY A O 1
ATOM 665 N N . VAL A 1 87 ? 2.600 -5.697 -3.278 1.00 86.06 8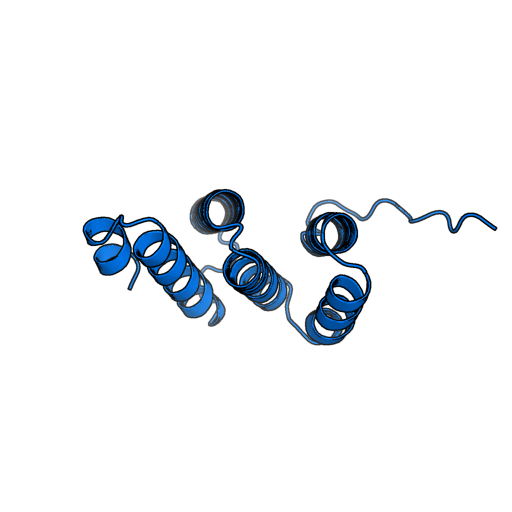7 VAL A N 1
ATOM 666 C CA . VAL A 1 87 ? 1.624 -4.668 -3.686 1.00 86.06 87 VAL A CA 1
ATOM 667 C C . VAL A 1 87 ? 0.261 -5.306 -3.966 1.00 86.06 87 VAL A C 1
ATOM 669 O O . VAL A 1 87 ? -0.741 -4.885 -3.385 1.00 86.06 87 VAL A O 1
ATOM 672 N N . TYR A 1 88 ? 0.224 -6.352 -4.795 1.00 89.25 88 TYR A N 1
ATOM 673 C CA . TYR A 1 88 ? -1.002 -7.085 -5.126 1.00 89.25 88 TYR A CA 1
ATOM 674 C C . TYR A 1 88 ? -1.644 -7.736 -3.895 1.00 89.25 88 TYR A C 1
ATOM 676 O O . TYR A 1 88 ? -2.838 -7.556 -3.653 1.00 89.25 88 TYR A O 1
ATOM 684 N N . SER A 1 89 ? -0.835 -8.349 -3.025 1.00 90.50 89 SER A N 1
ATOM 685 C CA . SER A 1 89 ? -1.307 -8.906 -1.749 1.00 90.50 89 SER A CA 1
ATOM 686 C C . SER A 1 89 ? -1.938 -7.843 -0.840 1.00 90.50 89 SER A C 1
ATOM 688 O O . SER A 1 89 ? -3.003 -8.066 -0.260 1.00 90.50 89 SER A O 1
ATOM 690 N N . CYS A 1 90 ? -1.317 -6.661 -0.723 1.00 89.19 90 CYS A N 1
ATOM 691 C CA . CYS A 1 90 ? -1.875 -5.552 0.059 1.00 89.19 90 CYS A CA 1
ATOM 692 C C . CYS A 1 90 ? -3.174 -5.024 -0.555 1.00 89.19 90 CYS A C 1
ATOM 694 O O . CYS A 1 90 ? -4.109 -4.682 0.174 1.00 89.19 90 CYS A O 1
ATOM 696 N N . LEU A 1 91 ? -3.262 -4.982 -1.885 1.00 91.75 91 LEU A N 1
ATOM 697 C CA . LEU A 1 91 ? -4.462 -4.552 -2.593 1.00 91.75 91 LEU A CA 1
ATOM 698 C C . LEU A 1 91 ? -5.615 -5.540 -2.390 1.00 91.75 91 LEU A C 1
ATOM 700 O O . LEU A 1 91 ? -6.719 -5.113 -2.052 1.00 91.75 91 LEU A O 1
ATOM 704 N N . GLY A 1 92 ? -5.346 -6.843 -2.495 1.00 92.75 92 GLY A N 1
ATOM 705 C CA . GLY A 1 92 ? -6.317 -7.899 -2.209 1.00 92.75 92 GLY A CA 1
ATOM 706 C C . GLY A 1 92 ? -6.850 -7.821 -0.781 1.00 92.75 92 GLY A C 1
ATOM 707 O O . GLY A 1 92 ? -8.065 -7.815 -0.567 1.00 92.75 92 GLY A O 1
ATOM 708 N N . LEU A 1 93 ? -5.960 -7.640 0.201 1.00 92.56 93 LEU A N 1
ATOM 709 C CA . LEU A 1 93 ? -6.359 -7.440 1.595 1.00 92.56 93 LEU A CA 1
ATOM 710 C C . LEU A 1 93 ? -7.211 -6.175 1.775 1.00 92.56 93 LEU A C 1
ATOM 712 O O . LEU A 1 93 ? -8.228 -6.212 2.467 1.00 92.56 93 LEU A O 1
ATOM 716 N N . THR A 1 94 ? -6.833 -5.072 1.130 1.00 91.62 94 THR A N 1
ATOM 717 C CA . THR A 1 94 ? -7.585 -3.811 1.180 1.00 91.62 94 THR A CA 1
ATOM 718 C C . THR A 1 94 ? -9.003 -3.985 0.635 1.00 91.62 94 THR A C 1
ATOM 720 O O . THR A 1 94 ? -9.966 -3.565 1.278 1.00 91.62 94 THR A O 1
ATOM 723 N N . TYR A 1 95 ? -9.154 -4.648 -0.515 1.00 93.56 95 TYR A N 1
ATOM 724 C CA . TYR A 1 95 ? -10.463 -4.944 -1.100 1.00 93.56 95 TYR A CA 1
ATOM 725 C C . TYR A 1 95 ? -11.304 -5.851 -0.207 1.00 93.56 95 TYR A C 1
ATOM 727 O O . TYR A 1 95 ? -12.479 -5.560 0.025 1.00 93.56 95 TYR A O 1
ATOM 735 N N . ALA A 1 96 ? -10.702 -6.903 0.352 1.00 93.38 96 ALA A N 1
ATOM 736 C CA . ALA A 1 96 ? -11.387 -7.812 1.262 1.00 93.38 96 ALA A CA 1
ATOM 737 C C . ALA A 1 96 ? -11.924 -7.076 2.500 1.00 93.38 96 ALA A C 1
ATOM 739 O O . ALA A 1 96 ? -13.076 -7.276 2.882 1.00 93.38 96 ALA A O 1
ATOM 740 N N . ARG A 1 97 ? -11.127 -6.171 3.087 1.00 91.19 97 ARG A N 1
ATOM 741 C CA . ARG A 1 97 ? -11.522 -5.354 4.250 1.00 91.19 97 ARG A CA 1
ATOM 742 C C . ARG A 1 97 ? -12.631 -4.347 3.947 1.00 91.19 97 ARG A C 1
ATOM 744 O O . ARG A 1 97 ? -13.343 -3.947 4.860 1.00 91.19 97 ARG A O 1
ATOM 751 N N . GLN A 1 98 ? -12.800 -3.967 2.684 1.00 91.44 98 GLN A N 1
ATOM 752 C CA . GLN A 1 98 ? -13.875 -3.086 2.221 1.00 91.44 98 GLN A CA 1
ATOM 753 C C . GLN A 1 98 ? -15.127 -3.836 1.730 1.00 91.44 98 GLN A C 1
ATOM 755 O O . GLN A 1 98 ? -16.089 -3.189 1.327 1.00 91.44 98 GLN A O 1
ATOM 760 N N . GLY A 1 99 ? -15.127 -5.174 1.738 1.00 93.19 99 GLY A N 1
ATOM 761 C CA . GLY A 1 99 ? -16.243 -5.995 1.247 1.00 93.19 99 GLY A CA 1
ATOM 762 C C . GLY A 1 99 ? -16.256 -6.230 -0.271 1.00 93.19 99 GLY A C 1
ATOM 763 O O . GLY A 1 99 ? -17.191 -6.829 -0.797 1.00 93.19 99 GLY A O 1
ATOM 764 N N . PHE A 1 100 ? -15.215 -5.812 -0.998 1.00 94.56 100 PHE A N 1
ATOM 765 C CA . PHE A 1 100 ? -15.089 -6.025 -2.445 1.00 94.56 100 PHE A CA 1
ATOM 766 C C . PHE A 1 100 ? -14.447 -7.387 -2.751 1.00 94.56 100 PHE A C 1
ATOM 768 O O . PHE A 1 100 ? -13.341 -7.475 -3.282 1.00 94.56 100 PHE A O 1
ATOM 775 N N . HIS A 1 101 ? -15.124 -8.480 -2.396 1.00 91.44 101 HIS A N 1
ATOM 776 C CA . HIS A 1 101 ? -14.547 -9.831 -2.464 1.00 91.44 101 HIS A CA 1
ATOM 777 C C . HIS A 1 101 ? -14.152 -10.274 -3.882 1.00 91.44 101 HIS A C 1
ATOM 779 O O . HIS A 1 101 ? -13.130 -10.934 -4.056 1.00 91.44 101 HIS A O 1
ATOM 785 N N . GLY A 1 102 ? -14.922 -9.878 -4.902 1.00 94.19 102 GLY A N 1
ATOM 786 C CA . GLY A 1 102 ? -14.592 -10.183 -6.297 1.00 94.19 102 GLY A CA 1
ATOM 787 C C . GLY A 1 102 ? -13.300 -9.508 -6.762 1.00 94.19 102 GLY A C 1
ATOM 788 O O . GLY A 1 102 ? -12.515 -10.115 -7.484 1.00 94.19 102 GLY A O 1
ATOM 789 N N . ASP A 1 103 ? -13.045 -8.279 -6.315 1.00 92.31 103 ASP A N 1
ATOM 790 C CA . ASP A 1 103 ? -11.816 -7.551 -6.646 1.00 92.31 103 ASP A CA 1
ATOM 791 C C . ASP A 1 103 ? -10.633 -8.037 -5.810 1.00 92.31 103 ASP A C 1
ATOM 793 O O . ASP A 1 103 ? -9.512 -8.096 -6.307 1.00 92.31 103 ASP A O 1
ATOM 797 N N . ALA A 1 104 ? -10.890 -8.471 -4.572 1.00 93.06 104 ALA A N 1
ATOM 798 C CA . ALA A 1 104 ? -9.886 -9.116 -3.736 1.00 93.06 104 ALA A CA 1
ATOM 799 C C . ALA A 1 104 ? -9.339 -10.393 -4.391 1.00 93.06 104 ALA A C 1
ATOM 801 O O . ALA A 1 104 ? -8.127 -10.556 -4.477 1.00 93.06 104 ALA A O 1
ATOM 802 N N . LEU A 1 105 ? -10.218 -11.259 -4.911 1.00 93.56 105 LEU A N 1
ATOM 803 C CA . LEU A 1 105 ? -9.825 -12.489 -5.610 1.00 93.56 105 LEU A CA 1
ATOM 804 C C . LEU A 1 105 ? -9.044 -12.229 -6.899 1.00 93.56 105 LEU A C 1
ATOM 806 O O . LEU A 1 105 ? -8.195 -13.032 -7.249 1.00 93.56 105 LEU A O 1
ATOM 810 N N . ARG A 1 106 ? -9.326 -11.130 -7.607 1.00 92.50 106 ARG A N 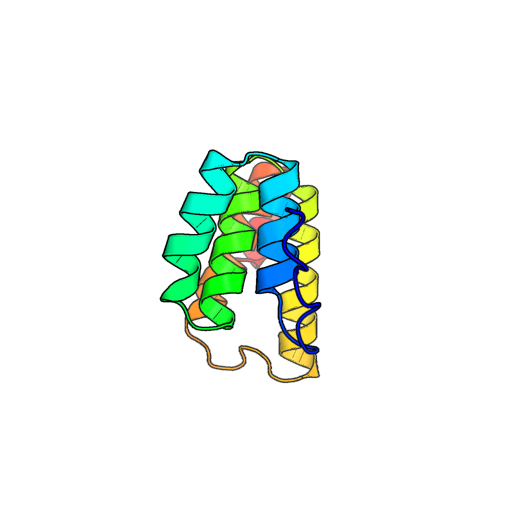1
ATOM 811 C CA . ARG A 1 106 ? -8.560 -10.741 -8.804 1.00 92.50 106 ARG A CA 1
ATOM 812 C C . ARG A 1 106 ? -7.189 -10.153 -8.480 1.00 92.50 106 ARG A C 1
ATOM 814 O O . ARG A 1 106 ? -6.346 -10.074 -9.367 1.00 92.50 106 ARG A O 1
ATOM 821 N N . ALA A 1 107 ? -7.028 -9.623 -7.271 1.00 87.25 107 ALA A N 1
ATOM 822 C CA . ALA A 1 107 ? -5.794 -8.995 -6.826 1.00 87.25 107 ALA A CA 1
ATOM 823 C C . ALA A 1 107 ? -4.814 -9.993 -6.191 1.00 87.25 107 ALA A C 1
ATOM 825 O O . ALA A 1 107 ? -3.633 -9.669 -6.122 1.00 87.25 107 ALA A O 1
ATOM 826 N N . PHE A 1 108 ? -5.289 -11.154 -5.729 1.00 83.50 108 PHE A N 1
ATOM 827 C CA . PHE A 1 108 ? -4.444 -12.300 -5.379 1.00 83.50 108 PHE A CA 1
ATOM 828 C C . PHE A 1 108 ? -4.000 -13.060 -6.631 1.00 83.50 108 PHE A C 1
ATOM 830 O O . PHE A 1 108 ? -2.843 -13.531 -6.621 1.00 83.50 108 PHE A O 1
#